Protein AF-A0A7J4JTS3-F1 (afdb_monomer_lite)

Structure (mmCIF, N/CA/C/O backbone):
data_AF-A0A7J4JTS3-F1
#
_entry.id   AF-A0A7J4JTS3-F1
#
loop_
_atom_site.group_PDB
_atom_site.id
_atom_site.type_symbol
_atom_site.label_atom_id
_atom_site.label_alt_id
_atom_site.label_comp_id
_atom_site.label_asym_id
_atom_site.label_entity_id
_atom_site.label_seq_id
_atom_site.pdbx_PDB_ins_code
_atom_site.Cartn_x
_atom_site.Cartn_y
_atom_site.Cartn_z
_atom_site.occupancy
_atom_site.B_iso_or_equiv
_atom_site.auth_seq_id
_atom_site.auth_comp_id
_atom_site.auth_asym_id
_atom_site.auth_atom_id
_atom_site.pdbx_PDB_model_num
ATOM 1 N N . ASN A 1 1 ? 7.184 -2.991 -13.705 1.00 47.88 1 ASN A N 1
ATOM 2 C CA . ASN A 1 1 ? 6.716 -1.660 -14.147 1.00 47.88 1 ASN A CA 1
ATOM 3 C C . ASN A 1 1 ? 7.918 -0.722 -14.198 1.00 47.88 1 ASN A C 1
ATOM 5 O O . ASN A 1 1 ? 8.444 -0.433 -13.127 1.00 47.88 1 ASN A O 1
ATOM 9 N N . PRO A 1 2 ? 8.370 -0.309 -15.393 1.00 60.47 2 PRO A N 1
ATOM 10 C CA . PRO A 1 2 ? 9.538 0.555 -15.567 1.00 60.47 2 PRO A CA 1
ATOM 11 C C . PRO A 1 2 ? 9.326 2.017 -15.123 1.00 60.47 2 PRO A C 1
ATOM 13 O O . PRO A 1 2 ? 10.309 2.71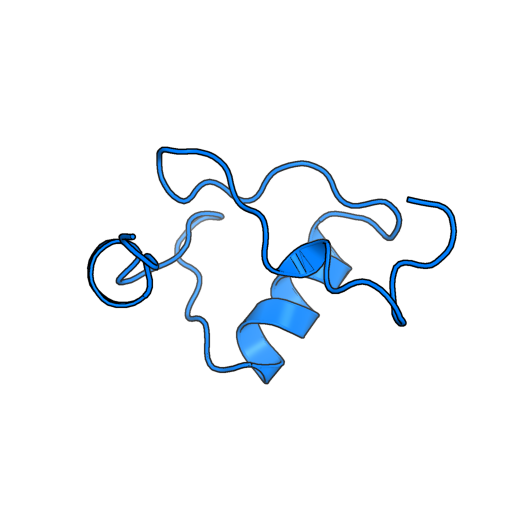4 -14.901 1.00 60.47 2 PRO A O 1
ATOM 16 N N . THR A 1 3 ? 8.083 2.484 -14.910 1.00 59.84 3 THR A N 1
ATOM 17 C CA . THR A 1 3 ? 7.791 3.857 -14.430 1.00 59.84 3 THR A CA 1
ATOM 18 C C . THR A 1 3 ? 6.747 3.875 -13.293 1.00 59.84 3 THR A C 1
ATOM 20 O O . THR A 1 3 ? 5.570 4.178 -13.501 1.00 59.84 3 THR A O 1
ATOM 23 N N . PRO A 1 4 ? 7.155 3.584 -12.041 1.00 58.72 4 PRO A N 1
ATOM 24 C CA . PRO A 1 4 ? 6.248 3.427 -10.891 1.00 58.72 4 PRO A CA 1
ATOM 25 C C . PRO A 1 4 ? 5.466 4.680 -10.473 1.00 58.72 4 PRO A C 1
ATOM 27 O O . PRO A 1 4 ? 4.548 4.575 -9.669 1.00 58.72 4 PRO A O 1
ATOM 30 N N . ILE A 1 5 ? 5.860 5.859 -10.963 1.00 59.78 5 ILE A N 1
ATOM 31 C CA . ILE A 1 5 ? 5.253 7.150 -10.605 1.00 59.78 5 ILE A CA 1
ATOM 32 C C . ILE A 1 5 ? 4.181 7.556 -11.626 1.00 59.78 5 ILE A C 1
ATOM 34 O O . ILE A 1 5 ? 3.159 8.118 -11.251 1.00 59.78 5 ILE A O 1
ATOM 38 N N . LYS A 1 6 ? 4.388 7.242 -12.913 1.00 63.41 6 LYS A N 1
ATOM 39 C CA . LYS A 1 6 ? 3.456 7.595 -13.997 1.00 63.41 6 LYS A CA 1
ATOM 40 C C . LYS A 1 6 ? 2.296 6.600 -14.094 1.00 63.41 6 LYS A C 1
ATOM 42 O O . LYS A 1 6 ? 1.179 6.978 -14.420 1.00 63.41 6 LYS A O 1
ATOM 47 N N . VAL A 1 7 ? 2.559 5.336 -13.761 1.00 70.19 7 VAL A N 1
ATOM 48 C CA . VAL A 1 7 ? 1.547 4.282 -13.641 1.00 70.19 7 VAL A CA 1
ATOM 49 C C . VAL A 1 7 ? 1.410 3.932 -12.156 1.00 70.19 7 VAL A C 1
ATOM 51 O O . VAL A 1 7 ? 2.394 3.455 -11.583 1.00 70.19 7 VAL A O 1
ATOM 54 N N . PRO A 1 8 ? 0.233 4.119 -11.523 1.00 75.44 8 PRO A N 1
ATOM 55 C CA . PRO A 1 8 ? 0.042 3.974 -10.077 1.00 75.44 8 PRO A CA 1
ATOM 56 C C . PRO A 1 8 ? -0.004 2.499 -9.644 1.00 75.44 8 PRO A C 1
ATOM 58 O O . PRO A 1 8 ? -0.981 2.008 -9.081 1.00 75.44 8 PRO A O 1
ATOM 61 N N . CYS A 1 9 ? 1.073 1.751 -9.890 1.00 80.88 9 CYS A N 1
ATOM 62 C CA . CYS A 1 9 ? 1.159 0.334 -9.545 1.00 80.88 9 CYS A CA 1
ATOM 63 C C . CYS A 1 9 ? 1.181 0.080 -8.024 1.00 80.88 9 CYS A C 1
ATOM 65 O O . CYS A 1 9 ? 1.024 -1.063 -7.588 1.00 80.88 9 CYS A O 1
ATOM 67 N N . HIS A 1 10 ? 1.335 1.124 -7.195 1.00 85.62 10 HIS A N 1
ATOM 68 C CA . HIS A 1 10 ? 1.159 1.039 -5.742 1.00 85.62 10 HIS A CA 1
ATOM 69 C C . HIS A 1 10 ? -0.304 0.832 -5.335 1.00 85.62 10 HIS A C 1
ATOM 71 O O . HIS A 1 10 ? -0.523 0.258 -4.271 1.00 85.62 10 HIS A O 1
ATOM 77 N N . ARG A 1 11 ? -1.281 1.200 -6.180 1.00 86.12 11 ARG A N 1
ATOM 78 C CA . ARG A 1 11 ? -2.722 1.007 -5.922 1.00 86.12 11 ARG A CA 1
ATOM 79 C C . ARG A 1 11 ? -3.192 -0.438 -6.077 1.00 86.12 11 ARG A C 1
ATOM 81 O O . ARG A 1 11 ? -4.223 -0.811 -5.531 1.00 86.12 11 ARG A O 1
ATOM 88 N N . VAL A 1 12 ? -2.429 -1.271 -6.784 1.00 84.62 12 VAL A N 1
ATOM 89 C CA . VAL A 1 12 ? -2.765 -2.686 -6.984 1.00 84.62 12 VAL A CA 1
ATOM 90 C C . VAL A 1 12 ? -2.334 -3.496 -5.763 1.00 84.62 12 VAL A C 1
ATOM 92 O O . VAL A 1 12 ? -1.146 -3.566 -5.437 1.00 84.62 12 VAL A O 1
ATOM 95 N N . VAL A 1 13 ? -3.278 -4.144 -5.092 1.00 85.56 13 VAL A N 1
ATOM 96 C CA . VAL A 1 13 ? -3.039 -5.022 -3.934 1.00 85.56 13 VAL A CA 1
ATOM 97 C C . VAL A 1 13 ? -3.601 -6.418 -4.206 1.00 85.56 13 VAL A C 1
ATOM 99 O O . VAL A 1 13 ? -4.342 -6.609 -5.164 1.00 85.56 13 VAL A O 1
ATOM 102 N N . GLY A 1 14 ? -3.202 -7.419 -3.417 1.00 83.25 14 GLY A N 1
ATOM 103 C CA . GLY A 1 14 ? -3.731 -8.776 -3.590 1.00 83.25 14 GLY A CA 1
ATOM 104 C C . GLY A 1 14 ? -5.228 -8.851 -3.279 1.00 83.25 14 GLY A C 1
ATOM 105 O O . GLY A 1 14 ? -5.735 -8.009 -2.544 1.00 83.25 14 GLY A O 1
ATOM 106 N N . ASN A 1 15 ? -5.906 -9.892 -3.770 1.00 80.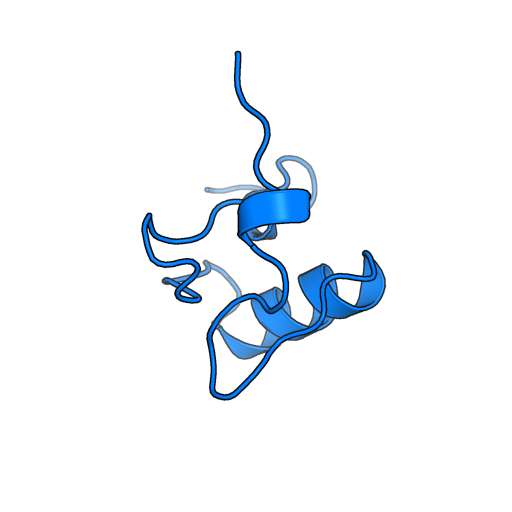81 15 ASN A N 1
ATOM 107 C CA . ASN A 1 15 ? -7.357 -10.082 -3.616 1.00 80.81 15 ASN A CA 1
ATOM 108 C C . ASN A 1 15 ? -7.850 -9.995 -2.153 1.00 80.81 15 ASN A C 1
ATOM 110 O O . ASN A 1 15 ? -8.928 -9.488 -1.886 1.00 80.81 15 ASN A O 1
ATOM 114 N N . CYS A 1 16 ? -7.032 -10.411 -1.181 1.00 76.94 16 CYS A N 1
ATOM 115 C CA . CYS A 1 16 ? -7.351 -10.292 0.250 1.00 76.94 16 CYS A CA 1
ATOM 116 C C . CYS A 1 16 ? -6.984 -8.922 0.867 1.00 76.94 16 CYS A C 1
ATOM 118 O O . CYS A 1 16 ? -6.816 -8.816 2.080 1.00 76.94 16 CYS A O 1
ATOM 120 N N . GLY A 1 17 ? -6.723 -7.892 0.057 1.00 81.50 17 GLY A N 1
ATOM 121 C CA . GLY A 1 17 ? -6.214 -6.591 0.505 1.00 81.50 17 GLY A CA 1
ATOM 122 C C . GLY A 1 17 ? -4.741 -6.602 0.934 1.00 81.50 17 GLY A C 1
ATOM 123 O O . GLY A 1 17 ? -4.252 -5.619 1.491 1.00 81.50 17 GLY A O 1
ATOM 124 N N . ARG A 1 18 ? -4.002 -7.695 0.698 1.00 86.38 18 ARG A N 1
ATOM 125 C CA . ARG A 1 18 ? -2.602 -7.831 1.135 1.00 86.38 18 ARG A CA 1
ATOM 126 C C . ARG A 1 18 ? -1.660 -6.970 0.302 1.00 86.38 18 ARG A C 1
ATOM 128 O O . ARG A 1 18 ? -1.687 -7.013 -0.931 1.00 86.38 18 ARG A O 1
ATOM 135 N N . ILE A 1 19 ? -0.758 -6.249 0.969 1.00 86.75 19 ILE A N 1
ATOM 136 C CA . ILE A 1 19 ? 0.290 -5.478 0.293 1.00 86.75 19 ILE A CA 1
ATOM 137 C C . ILE A 1 19 ? 1.304 -6.439 -0.335 1.00 86.75 19 ILE A C 1
ATOM 139 O O . ILE A 1 19 ? 2.139 -7.040 0.342 1.00 86.75 19 ILE A O 1
ATOM 143 N N . GLY A 1 20 ? 1.202 -6.590 -1.656 1.00 83.75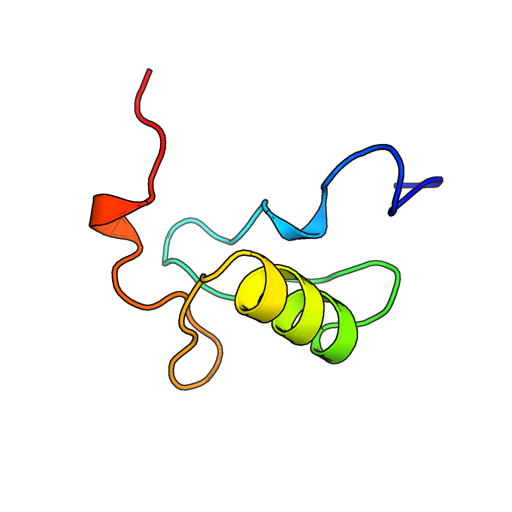 20 GLY A N 1
ATOM 144 C CA . GLY A 1 20 ? 2.125 -7.377 -2.469 1.00 83.75 20 GLY A CA 1
ATOM 145 C C . GLY A 1 20 ? 3.458 -6.672 -2.742 1.00 83.75 20 GLY A C 1
ATOM 146 O O . GLY A 1 20 ? 3.781 -5.636 -2.158 1.00 83.75 20 GLY A O 1
ATOM 147 N N . GLY A 1 21 ? 4.235 -7.239 -3.667 1.00 82.56 21 GLY A N 1
ATOM 148 C CA . GLY A 1 21 ? 5.489 -6.649 -4.140 1.00 82.56 21 GLY A CA 1
ATOM 149 C C . GLY A 1 21 ? 5.306 -5.257 -4.756 1.00 82.56 21 GLY A C 1
ATOM 150 O O . GLY A 1 21 ? 4.234 -4.907 -5.257 1.00 82.56 21 GLY A O 1
ATOM 151 N N . PHE A 1 22 ? 6.368 -4.456 -4.691 1.00 84.44 22 PHE A N 1
ATOM 152 C CA . PHE A 1 22 ? 6.461 -3.148 -5.333 1.00 84.44 22 PHE A CA 1
ATOM 153 C C . PHE A 1 22 ? 7.889 -2.933 -5.813 1.00 84.44 22 PHE A C 1
ATOM 155 O O . PHE A 1 22 ? 8.818 -3.286 -5.091 1.00 84.44 22 PHE 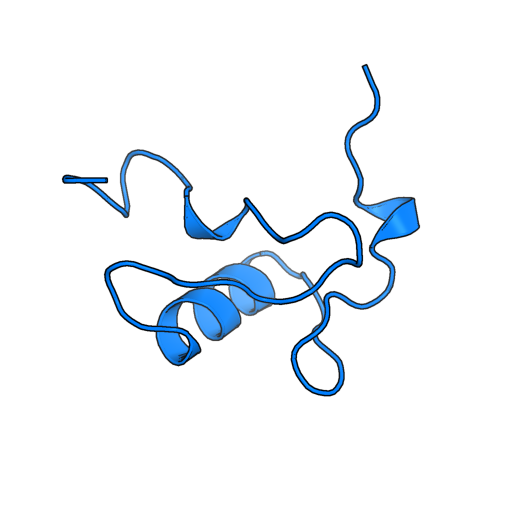A O 1
ATOM 162 N N . ALA A 1 23 ? 8.054 -2.331 -6.992 1.00 80.88 23 ALA A N 1
ATOM 163 C CA . ALA A 1 23 ? 9.368 -2.113 -7.598 1.00 80.88 23 ALA A CA 1
ATOM 164 C C . ALA A 1 23 ? 10.296 -1.262 -6.711 1.00 80.88 23 ALA A C 1
ATOM 166 O O . ALA A 1 23 ? 11.489 -1.516 -6.659 1.00 80.88 23 ALA A O 1
ATOM 167 N N . LEU A 1 24 ? 9.740 -0.306 -5.955 1.00 82.31 24 LEU A N 1
ATOM 168 C CA . LEU A 1 24 ? 10.490 0.535 -5.007 1.00 82.31 24 LEU A CA 1
ATOM 169 C C . LEU A 1 24 ? 10.449 -0.005 -3.564 1.00 82.31 24 LEU A C 1
ATOM 171 O O . LEU A 1 24 ? 10.709 0.724 -2.609 1.00 82.31 24 LEU A O 1
ATOM 175 N N . GLY A 1 25 ? 10.057 -1.268 -3.387 1.00 87.00 25 GLY A N 1
ATOM 176 C CA . GLY A 1 25 ? 9.934 -1.916 -2.086 1.00 87.00 25 GLY A CA 1
ATOM 177 C C . GLY A 1 25 ? 8.587 -1.699 -1.392 1.00 87.00 25 GLY A C 1
ATOM 178 O O . GLY A 1 25 ? 7.866 -0.720 -1.602 1.00 87.00 25 GLY A O 1
ATOM 179 N N . ARG A 1 26 ? 8.227 -2.643 -0.513 1.00 85.81 26 ARG A N 1
ATOM 180 C CA . ARG A 1 26 ? 6.925 -2.637 0.178 1.00 85.81 26 ARG A CA 1
ATOM 181 C C . ARG A 1 26 ? 6.720 -1.390 1.043 1.00 85.81 26 ARG A C 1
ATOM 183 O O . ARG A 1 26 ? 5.594 -0.924 1.129 1.00 85.81 26 ARG A O 1
ATOM 190 N N . LYS A 1 27 ? 7.775 -0.836 1.652 1.00 86.81 27 LYS A N 1
ATOM 191 C CA . LYS A 1 27 ? 7.688 0.375 2.491 1.00 86.81 27 LYS A CA 1
ATOM 192 C C . LYS A 1 27 ? 7.186 1.582 1.689 1.00 86.81 27 LYS A C 1
ATOM 194 O O . LYS A 1 27 ? 6.177 2.163 2.064 1.00 86.81 27 LYS A O 1
ATOM 199 N N . LYS A 1 28 ? 7.791 1.846 0.525 1.00 87.44 28 LYS A N 1
ATOM 200 C CA . LYS A 1 28 ? 7.396 2.938 -0.380 1.00 87.44 28 LYS A CA 1
ATOM 201 C C . LYS A 1 28 ? 5.946 2.799 -0.850 1.00 87.44 28 LYS A C 1
ATOM 203 O O . LYS A 1 28 ? 5.213 3.777 -0.912 1.00 87.44 28 LYS A O 1
ATOM 208 N N . LYS A 1 29 ? 5.508 1.566 -1.138 1.00 88.25 29 LYS A N 1
ATOM 209 C CA . LYS A 1 29 ? 4.108 1.272 -1.485 1.00 88.25 29 LYS A CA 1
ATOM 210 C C . LYS A 1 29 ? 3.147 1.631 -0.357 1.00 88.25 29 LYS A C 1
ATOM 212 O O . LYS A 1 29 ? 2.101 2.205 -0.632 1.00 88.25 29 LYS A O 1
ATOM 217 N N . LYS A 1 30 ? 3.502 1.303 0.891 1.00 87.50 30 LYS A N 1
ATOM 218 C CA . LYS A 1 30 ? 2.691 1.658 2.062 1.00 87.50 30 LYS A CA 1
ATOM 219 C C . LYS A 1 30 ? 2.590 3.172 2.225 1.00 87.50 30 LYS A C 1
ATOM 221 O O . LYS A 1 30 ? 1.482 3.672 2.317 1.00 87.50 30 LYS A O 1
ATOM 226 N N . GLU A 1 31 ? 3.714 3.881 2.148 1.00 88.94 31 GLU A N 1
ATOM 227 C CA . GLU A 1 31 ? 3.749 5.346 2.263 1.00 88.94 31 GLU A CA 1
ATOM 228 C C . GLU A 1 31 ? 2.915 6.036 1.173 1.00 88.94 31 GLU A C 1
ATOM 230 O O . GLU A 1 31 ? 2.204 6.994 1.456 1.00 88.94 31 GLU A O 1
ATOM 235 N N . LEU A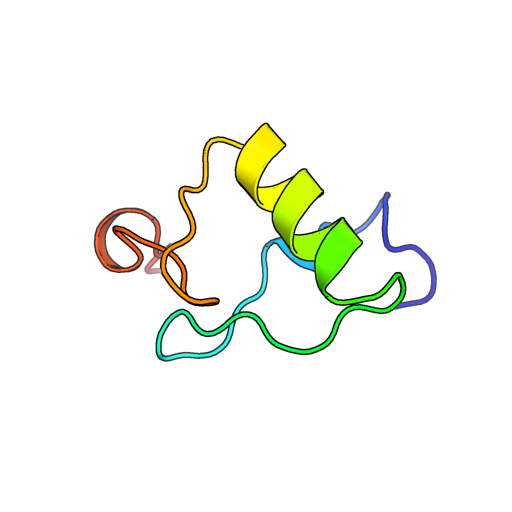 1 32 ? 2.973 5.555 -0.075 1.00 89.06 32 LEU A N 1
ATOM 236 C CA . LEU A 1 32 ? 2.163 6.100 -1.170 1.00 89.06 32 LEU A CA 1
ATOM 237 C C . LEU A 1 32 ? 0.666 5.859 -0.949 1.00 89.06 32 LEU A C 1
ATOM 239 O O . LEU A 1 32 ? -0.128 6.776 -1.115 1.00 89.06 32 LEU A O 1
ATOM 243 N N . LEU A 1 33 ? 0.288 4.648 -0.536 1.00 88.12 33 LEU A N 1
ATOM 244 C CA . LEU A 1 33 ? -1.097 4.312 -0.208 1.00 88.12 33 LEU A CA 1
ATOM 245 C C . LEU A 1 33 ? -1.616 5.142 0.978 1.00 88.12 33 LEU A C 1
ATOM 247 O O . LEU A 1 33 ? -2.727 5.662 0.925 1.00 88.12 33 LEU A O 1
ATOM 251 N N . GLU A 1 34 ? -0.807 5.324 2.021 1.00 87.94 34 GLU A N 1
ATOM 252 C CA . GLU A 1 34 ? -1.154 6.157 3.177 1.00 87.94 34 GLU A CA 1
ATOM 253 C C . GLU A 1 34 ? -1.311 7.633 2.794 1.00 87.94 34 GLU A C 1
ATOM 255 O O . GLU A 1 34 ? -2.267 8.268 3.240 1.00 87.94 34 GLU A O 1
ATOM 260 N N . LYS A 1 35 ? -0.456 8.160 1.904 1.00 89.25 35 LYS A N 1
ATOM 261 C CA . LYS A 1 35 ? -0.606 9.511 1.329 1.00 89.25 35 LYS A CA 1
ATOM 262 C C . LYS A 1 35 ? -1.888 9.676 0.511 1.00 89.25 35 LYS A C 1
ATOM 264 O O . LYS A 1 35 ? -2.436 10.769 0.464 1.00 89.25 35 LYS A O 1
ATOM 269 N N . GLU A 1 36 ? -2.386 8.601 -0.094 1.00 87.19 36 GLU A N 1
ATOM 270 C CA . GLU A 1 36 ? -3.683 8.565 -0.784 1.00 87.19 36 GLU A CA 1
ATOM 271 C C . GLU A 1 36 ? -4.869 8.337 0.179 1.00 87.19 36 GLU A C 1
ATOM 273 O O . GLU A 1 36 ? -6.010 8.177 -0.253 1.00 87.19 36 GLU A O 1
ATOM 278 N N . GLY A 1 37 ? -4.631 8.301 1.496 1.00 86.62 37 GLY A N 1
ATOM 279 C CA . GLY A 1 37 ? -5.668 8.098 2.510 1.00 86.62 37 GLY A CA 1
ATOM 280 C C . GLY A 1 37 ? -6.077 6.633 2.695 1.00 86.62 37 GLY A C 1
ATOM 281 O O . GLY A 1 37 ? -7.105 6.332 3.315 1.00 86.62 37 GLY A O 1
ATOM 282 N N . VAL A 1 38 ? -5.307 5.681 2.166 1.00 87.31 38 VAL A N 1
ATOM 283 C CA . VAL A 1 38 ? -5.514 4.245 2.374 1.00 87.31 38 VAL A CA 1
ATOM 284 C C . VAL A 1 38 ? -4.889 3.831 3.704 1.00 87.31 38 VAL A C 1
ATOM 286 O O . VAL A 1 38 ? -3.674 3.797 3.861 1.00 87.31 38 VAL A O 1
ATOM 289 N N . LYS A 1 39 ? -5.733 3.484 4.681 1.00 85.88 39 LYS A N 1
ATOM 290 C CA . LYS A 1 39 ? -5.278 2.979 5.980 1.00 85.88 39 LYS A CA 1
ATOM 291 C C . LYS A 1 39 ? -4.790 1.543 5.832 1.00 85.88 39 LYS A C 1
ATOM 293 O O . LYS A 1 39 ? -5.467 0.716 5.225 1.00 85.88 39 LYS A O 1
ATOM 298 N N . LEU A 1 40 ? -3.651 1.228 6.434 1.00 85.69 40 LEU A N 1
ATOM 299 C CA . LEU A 1 40 ? -3.063 -0.109 6.414 1.00 85.69 40 LEU A CA 1
ATOM 300 C C . LEU A 1 40 ? -3.070 -0.703 7.828 1.00 85.69 40 LEU A C 1
ATOM 302 O O . LEU A 1 40 ? -2.755 -0.023 8.799 1.00 85.69 40 LEU A O 1
ATOM 306 N N . LYS A 1 41 ? -3.420 -1.984 7.970 1.00 82.94 41 LYS A N 1
ATOM 307 C CA . LYS A 1 41 ? -3.386 -2.722 9.244 1.00 82.94 41 LYS A CA 1
ATOM 308 C C . LYS A 1 41 ? -2.604 -4.018 9.060 1.00 82.94 41 LYS A C 1
ATOM 310 O O . LYS A 1 41 ? -2.972 -4.849 8.237 1.00 82.94 41 LYS A O 1
ATOM 315 N N . LYS A 1 42 ? -1.504 -4.185 9.807 1.00 79.44 42 LYS A N 1
ATOM 316 C CA . LYS A 1 42 ? -0.619 -5.375 9.764 1.00 79.44 42 LYS A CA 1
ATOM 317 C C . LYS A 1 42 ? -0.168 -5.798 8.344 1.00 79.44 42 LYS A C 1
ATOM 319 O O . LYS A 1 42 ? 0.113 -6.963 8.104 1.00 79.44 42 LYS A O 1
ATOM 324 N N . GLY A 1 43 ? -0.069 -4.855 7.399 1.00 76.25 43 GLY A N 1
ATOM 325 C CA . GLY A 1 43 ? 0.321 -5.149 6.010 1.00 76.25 43 GLY A CA 1
ATOM 326 C C . GLY A 1 43 ? -0.832 -5.477 5.053 1.00 76.25 43 GLY A C 1
ATOM 327 O O . GLY A 1 43 ? -0.562 -5.845 3.911 1.00 76.25 43 GLY A O 1
ATOM 328 N N . ASN A 1 44 ? -2.079 -5.290 5.486 1.00 82.81 44 ASN A N 1
ATOM 329 C CA . ASN A 1 44 ? -3.278 -5.352 4.652 1.00 82.81 44 ASN A CA 1
ATOM 330 C C . ASN A 1 44 ? -3.956 -3.977 4.575 1.00 82.81 44 ASN A C 1
ATOM 332 O O . ASN A 1 44 ? -3.830 -3.167 5.494 1.00 82.81 44 ASN A O 1
ATOM 336 N N . VAL A 1 45 ? -4.686 -3.720 3.495 1.00 86.19 45 VAL A N 1
ATOM 337 C CA . VAL A 1 45 ? -5.543 -2.541 3.340 1.00 86.19 45 VAL A CA 1
ATOM 338 C C . VAL A 1 45 ? -6.744 -2.663 4.274 1.00 86.19 45 VAL A C 1
ATOM 340 O O . VAL A 1 45 ? -7.493 -3.635 4.222 1.00 86.19 45 VAL A O 1
ATOM 343 N N . LYS A 1 46 ? -6.914 -1.678 5.156 1.00 81.56 46 LYS A N 1
ATOM 344 C CA . LYS A 1 46 ? -8.092 -1.542 6.012 1.00 81.56 46 LYS A CA 1
ATOM 345 C C . LYS A 1 46 ? -9.230 -0.944 5.182 1.00 81.56 46 LYS A C 1
ATOM 347 O O . LYS A 1 46 ? -8.983 -0.064 4.359 1.00 81.56 46 LYS A O 1
ATOM 352 N N . ASP A 1 47 ? -10.453 -1.425 5.404 1.00 76.75 47 ASP A N 1
ATOM 353 C CA . ASP A 1 47 ? -11.641 -1.016 4.642 1.00 76.75 47 ASP A CA 1
ATOM 354 C C . ASP A 1 47 ? -11.516 -1.327 3.136 1.00 76.75 47 ASP A C 1
ATOM 356 O O . ASP A 1 47 ? -12.046 -0.597 2.301 1.00 76.75 47 ASP A O 1
ATOM 360 N N . PHE A 1 48 ? -10.799 -2.410 2.790 1.00 78.81 48 PHE A N 1
ATOM 361 C CA . PHE A 1 48 ? -10.579 -2.836 1.404 1.00 78.81 48 PHE A CA 1
ATOM 362 C C . PHE A 1 48 ? -11.893 -2.936 0.623 1.00 78.81 48 PHE A C 1
ATOM 364 O O . PHE A 1 48 ? -11.982 -2.395 -0.469 1.00 78.81 48 PHE A O 1
ATOM 371 N N . GLU A 1 49 ? -12.934 -3.511 1.224 1.00 75.31 49 GLU A N 1
ATOM 372 C CA . GLU A 1 49 ? -14.259 -3.671 0.611 1.00 75.31 49 GLU A CA 1
ATOM 373 C C . GLU A 1 49 ? -14.920 -2.341 0.224 1.00 75.31 49 GLU A C 1
ATOM 375 O O . GLU A 1 49 ? -15.601 -2.269 -0.791 1.00 75.31 49 GLU A O 1
ATOM 380 N N . LYS A 1 50 ? -14.683 -1.265 0.989 1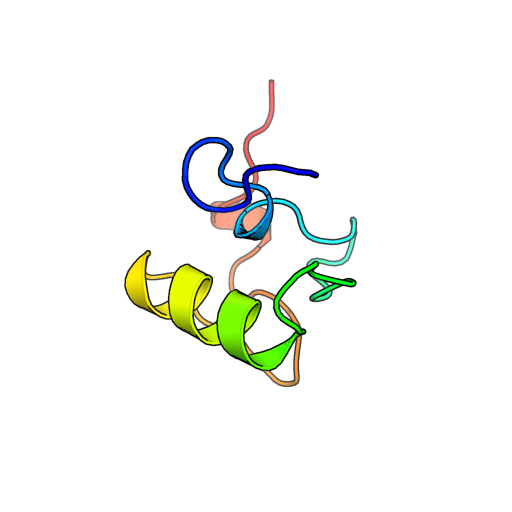.00 75.88 50 LYS A N 1
ATOM 381 C CA . LYS A 1 50 ? -15.237 0.073 0.707 1.00 75.88 50 LYS A CA 1
ATOM 382 C C . LYS A 1 50 ? -14.434 0.845 -0.338 1.00 75.88 50 LYS A C 1
ATOM 384 O O . LYS A 1 50 ? -14.918 1.836 -0.872 1.00 75.88 50 LYS A O 1
ATOM 389 N N . LYS A 1 51 ? -13.187 0.436 -0.576 1.00 72.81 51 LYS A N 1
ATOM 390 C CA . LYS A 1 51 ? -12.248 1.072 -1.515 1.00 72.81 51 LYS A CA 1
ATOM 391 C C . LYS A 1 51 ? -11.991 0.215 -2.753 1.00 72.81 51 LYS A C 1
ATOM 393 O O . LYS A 1 51 ? -11.157 0.576 -3.581 1.00 72.81 51 LYS A O 1
ATOM 398 N N . PHE A 1 52 ? -12.678 -0.919 -2.862 1.00 75.62 52 PHE A N 1
ATOM 399 C CA . PHE A 1 52 ? -12.590 -1.817 -3.995 1.00 75.62 52 PHE A CA 1
ATOM 400 C C . PHE A 1 52 ? -13.446 -1.268 -5.134 1.00 75.62 52 PHE A C 1
ATOM 402 O O . PHE A 1 52 ? -14.653 -1.093 -4.988 1.00 75.62 52 PHE A O 1
ATOM 409 N N . TYR A 1 53 ? -12.813 -0.987 -6.268 1.00 75.19 53 TYR A N 1
ATOM 410 C CA . TYR A 1 53 ? -13.527 -0.613 -7.480 1.00 75.19 53 TYR A CA 1
ATOM 411 C C . TYR A 1 53 ? -14.155 -1.878 -8.082 1.00 75.19 53 TYR A C 1
ATOM 413 O O . TYR A 1 53 ? -13.433 -2.779 -8.511 1.00 75.19 53 TYR A O 1
ATOM 421 N N . LYS A 1 54 ? -15.488 -1.963 -8.058 1.00 67.38 54 LYS A N 1
ATOM 422 C CA . LYS A 1 54 ? -16.273 -2.967 -8.786 1.00 67.38 54 LYS A CA 1
ATOM 423 C C . LYS A 1 54 ? -16.754 -2.337 -10.092 1.00 67.38 54 LYS A C 1
ATOM 425 O O . LYS A 1 54 ? -17.317 -1.246 -10.055 1.00 67.38 54 LYS A O 1
ATOM 430 N N . PHE A 1 55 ? -16.480 -3.017 -11.198 1.00 66.56 55 PHE A N 1
ATOM 431 C CA . PHE A 1 55 ? -17.062 -2.747 -12.514 1.00 66.56 55 PHE A CA 1
ATOM 432 C C . PHE A 1 55 ? -18.475 -3.327 -12.574 1.00 66.56 55 PHE A C 1
ATOM 434 O O . PHE A 1 55 ? -18.689 -4.373 -11.912 1.00 66.56 55 PHE A O 1
#

Sequence (55 aa):
NPTPIKVPCHRVVGNCGRIGGFALGRKKKKELLEKEGVKLKKGNVKDFEKKFYKF

pLDDT: mean 79.64, std 9.34, range [47.88, 89.25]

InterPro domains:
  IPR001497 Methylated-DNA-[protein]-cysteine S-methyltransferase, active site [PS00374] (7-13)
  IPR014048 Methylated-DNA-[protein]-cysteine S-methyltransferase, DNA binding [PF01035] (1-38)
  IPR036217 Methylated DNA-protein cysteine methyltransferase, DNA binding domain [SSF46767] (1-39)
  IPR036388 Winged helix-like DNA-binding domain superfamily [G3DSA:1.10.10.10] (1-55)

Foldseek 3Di:
DVDCPVDVPLPDADPQQAQDADPVGSVVSQVVCVVVVFDDDPRGTDPCVVVDDDD

Organism: NCBI:txid3101447

Radius of gyration: 10.74 Å; chains: 1; bounding box: 28×20×25 Å

Secondary structure (DSSP, 8-state):
---TTTS-GGG---TTSB----TTHHHHHHHHHHHTT--EETTEETTHHHH----